Protein AF-A0A0D2JJ67-F1 (afdb_monomer)

Solvent-accessible surface area (backbone atoms only — not comparable to full-atom values): 4712 Å² total; per-residue (Å²): 139,86,75,96,61,92,75,52,48,78,44,81,44,76,32,82,93,30,39,38,70,66,60,56,47,49,54,54,53,50,42,68,38,90,84,49,52,38,41,79,47,81,46,54,77,36,84,38,48,78,65,63,48,51,57,71,72,51,61,70,62,54,71,70,34,94,73,33,62,69,61,70,73,74,114

Mean predicted aligned error: 8.65 Å

Foldseek 3Di:
DDDDPPQAAEDEAEAELEDEPVVVVVLVVLVPDVPSSHDYDYHYPYHDDPVRSVVVVDDVVCVVDPPSVVVVVVD

pLDDT: mean 84.92, std 18.01, range [36.41, 98.56]

Organism: NCBI:txid145388

Radius of gyration: 19.53 Å; Cα contacts (8 Å, |Δi|>4): 68; chains: 1; bounding box: 44×19×52 Å

Nearest PDB structures (foldseek):
  4bx8-assembly1_A  TM=9.628E-01  e=8.527E-03  Homo sapiens
  4bx8-assembly2_B  TM=9.639E-01  e=1.465E-02  Homo sapiens
  4bx9-assembly1_A  TM=9.499E-01  e=1.465E-02  Homo sapiens
  4cca-assembly1_A  TM=8.822E-01  e=1.276E-01  Homo sapiens
  2gzr-assembly1_A  TM=3.294E-01  e=6.447E+00  Escherichia coli

Sequence (75 aa):
GGGAEEGKETVLVVFLGGATFSEISALRFIERRPGSGVRFLALASKVVNGRTLLEGFVDPLVRAYPGGARAAAAI

Structure (mmCIF, N/CA/C/O backbone):
data_AF-A0A0D2JJ67-F1
#
_entry.id   AF-A0A0D2JJ67-F1
#
loop_
_atom_site.group_PDB
_atom_site.id
_atom_site.type_symbol
_atom_site.label_atom_id
_atom_site.label_alt_id
_atom_site.label_comp_id
_atom_site.label_asym_id
_atom_site.label_entity_id
_atom_site.label_seq_id
_atom_site.pdbx_PDB_ins_code
_atom_site.Cartn_x
_atom_site.Cartn_y
_atom_site.Cartn_z
_atom_site.occupancy
_atom_site.B_iso_or_equiv
_atom_site.auth_seq_id
_atom_site.auth_comp_id
_atom_site.auth_asym_id
_atom_site.auth_atom_id
_atom_site.pdbx_PDB_model_num
ATOM 1 N N . GLY A 1 1 ? -15.806 -13.295 28.581 1.00 36.41 1 GLY A N 1
ATOM 2 C CA . GLY A 1 1 ? -14.678 -12.377 28.359 1.00 36.41 1 GLY A CA 1
ATOM 3 C C . GLY A 1 1 ? -14.732 -11.885 26.933 1.00 36.41 1 GLY A C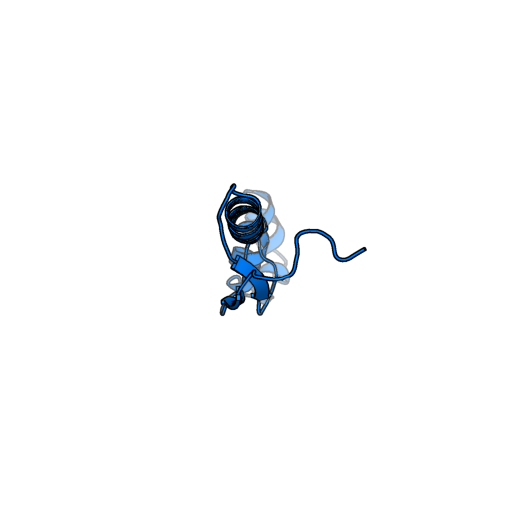 1
ATOM 4 O O . GLY A 1 1 ? -14.342 -12.635 26.054 1.00 36.41 1 GLY A O 1
ATOM 5 N N . GLY A 1 2 ? -15.277 -10.689 26.705 1.00 43.12 2 GLY A N 1
ATOM 6 C CA . GLY A 1 2 ? -15.263 -9.998 25.412 1.00 43.12 2 GLY A CA 1
ATOM 7 C C . GLY A 1 2 ? -14.366 -8.775 25.560 1.00 43.12 2 GLY A C 1
ATOM 8 O O . GLY A 1 2 ? -14.700 -7.857 26.300 1.00 43.12 2 GLY A O 1
ATOM 9 N N . GLY A 1 3 ? -13.159 -8.830 25.003 1.00 41.97 3 GLY A N 1
ATOM 10 C CA . GLY A 1 3 ? -12.145 -7.793 25.188 1.00 41.97 3 GLY A CA 1
ATOM 11 C C . GLY A 1 3 ? -12.166 -6.781 24.047 1.00 41.97 3 GLY A C 1
ATOM 12 O O . GLY A 1 3 ? -12.049 -7.188 22.901 1.00 41.97 3 GLY A O 1
ATOM 13 N N . ALA A 1 4 ? -12.277 -5.490 24.378 1.00 54.53 4 ALA A N 1
ATOM 14 C CA . ALA A 1 4 ? -11.823 -4.300 23.630 1.00 54.53 4 ALA A CA 1
ATOM 15 C C . ALA A 1 4 ? -12.205 -4.100 22.136 1.00 54.53 4 ALA A C 1
ATOM 17 O O . ALA A 1 4 ? -11.827 -3.081 21.561 1.00 54.53 4 ALA A O 1
ATOM 18 N N . GLU A 1 5 ? -12.936 -5.020 21.506 1.00 54.78 5 GLU A N 1
ATOM 19 C CA . GLU A 1 5 ? -13.209 -5.049 20.056 1.00 54.78 5 GLU A CA 1
ATOM 20 C C . GLU A 1 5 ? -14.690 -4.868 19.687 1.00 54.78 5 GLU A C 1
ATOM 22 O O . GLU A 1 5 ? -15.010 -4.664 18.518 1.00 54.78 5 GLU A O 1
ATOM 27 N N . GLU A 1 6 ? -15.609 -4.888 20.655 1.00 58.28 6 GLU A N 1
ATOM 28 C CA . GLU A 1 6 ? -16.998 -4.479 20.421 1.00 58.28 6 GLU A CA 1
ATOM 29 C C . GLU A 1 6 ? -17.050 -2.949 20.293 1.00 58.28 6 GLU A C 1
ATOM 31 O O . GLU A 1 6 ? -16.983 -2.231 21.288 1.00 58.28 6 GLU A O 1
ATOM 36 N N . GLY A 1 7 ? -17.120 -2.439 19.058 1.00 76.19 7 GLY A N 1
ATOM 37 C CA . GLY A 1 7 ? -17.388 -1.020 18.787 1.00 76.19 7 GLY A CA 1
ATOM 38 C C . GLY A 1 7 ? -16.475 -0.330 17.774 1.00 76.19 7 GLY A C 1
ATOM 39 O O . GLY A 1 7 ? -16.662 0.859 17.531 1.00 76.19 7 GLY A O 1
ATOM 40 N N . LYS A 1 8 ? -15.501 -1.026 17.171 1.00 88.12 8 LYS A N 1
ATOM 41 C CA . LYS A 1 8 ? -14.704 -0.443 16.081 1.00 88.12 8 LYS A CA 1
ATOM 42 C C . LYS A 1 8 ? -15.371 -0.656 14.725 1.00 88.12 8 LYS A C 1
ATOM 44 O O . LYS A 1 8 ? -15.615 -1.791 14.320 1.00 88.12 8 LYS A O 1
ATOM 49 N N . GLU A 1 9 ? -15.600 0.429 13.996 1.00 94.50 9 GLU A N 1
ATOM 50 C CA . GLU A 1 9 ? -16.050 0.383 12.608 1.00 94.50 9 GLU A CA 1
ATOM 51 C C . GLU A 1 9 ? -14.928 -0.154 11.713 1.00 94.50 9 GLU A C 1
ATOM 53 O O . GLU A 1 9 ? -13.774 0.273 11.795 1.00 94.50 9 GLU A O 1
ATOM 58 N N . THR A 1 10 ? -15.245 -1.124 10.858 1.00 95.88 10 THR A N 1
ATOM 59 C CA . THR A 1 10 ? -14.257 -1.673 9.926 1.00 95.88 10 THR A CA 1
ATOM 60 C C . THR A 1 10 ? -14.279 -0.889 8.622 1.00 95.88 10 THR A C 1
ATOM 62 O O . THR A 1 10 ? -15.283 -0.879 7.917 1.00 95.88 10 THR A O 1
ATOM 65 N N . VAL A 1 11 ? -13.145 -0.283 8.276 1.00 97.44 11 VAL A N 1
ATOM 66 C CA . VAL A 1 11 ? -12.958 0.491 7.046 1.00 97.44 11 VAL A CA 1
ATOM 67 C C . VAL A 1 11 ? -12.049 -0.278 6.097 1.00 97.44 11 VAL A C 1
ATOM 69 O O . VAL A 1 11 ? -10.899 -0.591 6.423 1.00 97.44 11 VAL A O 1
ATOM 72 N N . LEU A 1 12 ? -12.557 -0.563 4.899 1.00 98.12 12 LEU A N 1
ATOM 73 C CA . LEU A 1 12 ? -11.767 -1.130 3.815 1.00 98.12 12 LEU A CA 1
ATOM 74 C C . LEU A 1 12 ? -11.091 -0.008 3.019 1.00 98.12 12 LEU A C 1
ATOM 76 O O . LEU A 1 12 ? -11.762 0.818 2.407 1.00 98.12 12 LEU A O 1
ATOM 80 N N . VAL A 1 13 ? -9.761 -0.010 2.990 1.00 98.38 13 VAL A N 1
ATOM 81 C CA . VAL A 1 13 ? -8.957 0.925 2.195 1.00 98.38 13 VAL A CA 1
ATOM 82 C C . VAL A 1 13 ? -8.383 0.173 1.003 1.00 98.38 13 VAL A C 1
ATOM 84 O O . VAL A 1 13 ? -7.637 -0.788 1.186 1.00 98.38 13 VAL A O 1
ATOM 87 N N . VAL A 1 14 ? -8.714 0.608 -0.213 1.00 98.50 14 VAL A N 1
ATOM 88 C CA . VAL A 1 14 ? -8.222 -0.000 -1.457 1.00 98.50 14 VAL A CA 1
ATOM 89 C C . VAL A 1 14 ? -7.222 0.938 -2.129 1.00 98.50 14 VAL A C 1
ATOM 91 O O . VAL A 1 14 ? -7.591 1.994 -2.634 1.00 98.50 14 VAL A O 1
ATOM 94 N N . PHE A 1 15 ? -5.954 0.537 -2.159 1.00 98.44 15 PHE A N 1
ATOM 95 C CA . PHE A 1 15 ? -4.883 1.225 -2.874 1.00 98.44 15 PHE A CA 1
ATOM 96 C C . PHE A 1 15 ? -4.769 0.682 -4.302 1.00 98.44 15 PHE A C 1
ATOM 98 O O . PHE A 1 15 ? -4.326 -0.451 -4.529 1.00 98.44 15 PHE A O 1
ATOM 105 N N . LEU A 1 16 ? -5.154 1.505 -5.275 1.00 97.69 16 LEU A N 1
ATOM 106 C CA . L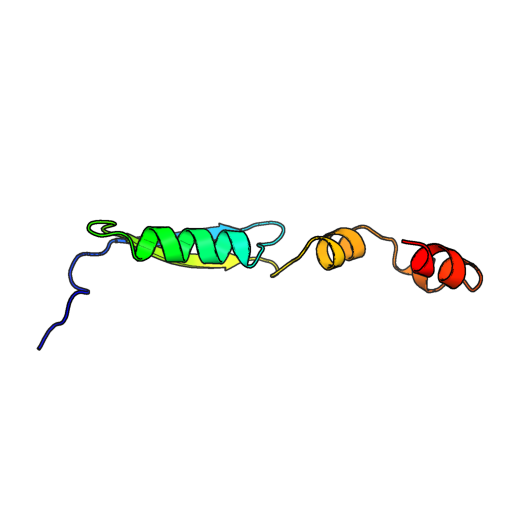EU A 1 16 ? -5.002 1.222 -6.701 1.00 97.69 16 LEU A CA 1
ATOM 107 C C . LEU A 1 16 ? -3.684 1.823 -7.201 1.00 97.69 16 LEU A C 1
ATOM 109 O O . LEU A 1 16 ? -3.441 3.010 -7.018 1.00 97.69 16 LEU A O 1
ATOM 113 N N . GLY A 1 17 ? -2.829 1.005 -7.819 1.00 95.62 17 GLY A N 1
ATOM 114 C CA . GLY A 1 17 ? -1.476 1.411 -8.239 1.00 95.62 17 GLY A 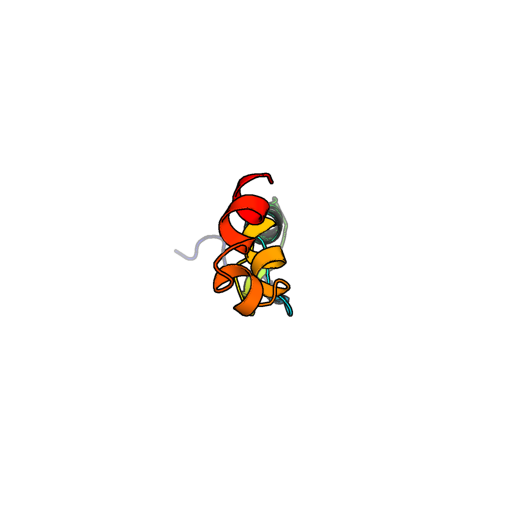CA 1
ATOM 115 C C . GLY A 1 17 ? -0.372 1.025 -7.246 1.00 95.62 17 GLY A C 1
ATOM 116 O O . GLY A 1 17 ? 0.808 1.076 -7.580 1.00 95.62 17 GLY A O 1
ATOM 117 N N . GLY A 1 18 ? -0.760 0.530 -6.071 1.00 97.62 18 GLY A N 1
ATOM 118 C CA . GLY A 1 18 ? 0.119 -0.030 -5.054 1.00 97.62 18 GLY A CA 1
ATOM 119 C C . GLY A 1 18 ? 0.153 0.791 -3.768 1.00 97.62 18 GLY A C 1
ATOM 120 O O . GLY A 1 18 ? -0.334 1.913 -3.723 1.00 97.62 18 GLY A O 1
ATOM 121 N N . ALA A 1 19 ? 0.699 0.195 -2.710 1.00 98.50 19 ALA A N 1
ATOM 122 C CA . ALA A 1 19 ? 0.881 0.838 -1.411 1.00 98.50 19 ALA A CA 1
ATOM 123 C C . ALA A 1 19 ? 2.269 0.540 -0.847 1.00 98.50 19 ALA A C 1
ATOM 125 O O . ALA A 1 19 ? 2.823 -0.544 -1.042 1.00 98.50 19 ALA A O 1
ATOM 126 N N . THR A 1 20 ? 2.811 1.488 -0.101 1.00 98.56 20 THR A N 1
ATOM 127 C CA . THR A 1 20 ? 4.055 1.365 0.650 1.00 98.56 20 THR A CA 1
ATOM 128 C C . THR A 1 20 ? 3.798 0.870 2.071 1.00 98.56 20 THR A C 1
ATOM 130 O O . THR A 1 20 ? 2.722 1.046 2.648 1.00 98.56 20 THR A O 1
ATOM 133 N N . PHE A 1 21 ? 4.828 0.294 2.697 1.00 98.50 21 PHE A N 1
ATOM 134 C CA . PHE A 1 21 ? 4.764 -0.052 4.119 1.00 98.50 21 PHE A CA 1
ATOM 135 C C . PHE A 1 21 ? 4.544 1.169 5.017 1.00 98.50 21 PHE A C 1
ATOM 137 O O . PHE A 1 21 ? 3.929 1.028 6.073 1.00 98.50 21 PHE A O 1
ATOM 144 N N . SER A 1 22 ? 5.003 2.355 4.613 1.00 98.50 22 SER A N 1
ATOM 145 C CA . SER A 1 22 ? 4.796 3.597 5.362 1.00 98.50 22 SER A CA 1
ATOM 146 C C . SER A 1 22 ? 3.318 3.982 5.417 1.00 98.50 22 SER A C 1
ATOM 148 O O . SER A 1 22 ? 2.811 4.291 6.491 1.00 98.50 22 SER A O 1
ATOM 150 N N . GLU A 1 23 ? 2.602 3.885 4.296 1.00 98.50 23 GLU A N 1
ATOM 151 C CA . GLU A 1 23 ? 1.156 4.145 4.240 1.00 98.50 23 GLU A CA 1
ATOM 152 C C . GLU A 1 23 ? 0.370 3.120 5.067 1.00 98.50 23 GLU A C 1
ATOM 154 O O . GLU A 1 23 ? -0.471 3.490 5.887 1.00 98.50 23 GLU A O 1
ATOM 159 N N . ILE A 1 24 ? 0.699 1.828 4.937 1.00 98.31 24 ILE A N 1
ATOM 160 C CA . ILE A 1 24 ? 0.077 0.763 5.743 1.00 98.31 24 ILE A CA 1
ATOM 161 C C . ILE A 1 24 ? 0.347 0.998 7.239 1.00 98.31 24 ILE A C 1
ATOM 163 O O . ILE A 1 24 ? -0.549 0.847 8.072 1.00 98.31 24 ILE A O 1
ATOM 167 N N . SER A 1 25 ? 1.566 1.407 7.597 1.00 98.19 25 SER A N 1
ATOM 168 C CA . SER A 1 25 ? 1.942 1.713 8.982 1.00 98.19 25 SER A CA 1
ATOM 169 C C . SER A 1 25 ? 1.215 2.944 9.515 1.00 98.19 25 SER A C 1
ATOM 171 O O . SER A 1 25 ? 0.842 2.957 10.685 1.00 98.19 25 SER A O 1
ATOM 173 N N . ALA A 1 26 ? 0.947 3.944 8.673 1.00 98.19 26 ALA A N 1
ATOM 174 C CA . ALA A 1 26 ? 0.145 5.103 9.048 1.00 98.19 26 ALA A CA 1
ATOM 175 C C . ALA A 1 26 ? -1.296 4.698 9.404 1.00 98.19 26 ALA A C 1
ATOM 177 O O . ALA A 1 26 ? -1.806 5.128 10.438 1.00 98.19 26 ALA A O 1
ATOM 178 N N . LEU A 1 27 ? -1.921 3.799 8.630 1.00 98.00 27 LEU A N 1
ATOM 179 C CA . LEU A 1 27 ? -3.240 3.247 8.973 1.00 98.00 27 LEU A CA 1
ATOM 180 C C . LEU A 1 27 ? -3.211 2.511 10.319 1.00 98.00 27 LEU A C 1
ATOM 182 O O . LEU A 1 27 ? -4.062 2.747 11.175 1.00 98.00 27 LEU A O 1
ATOM 186 N N . ARG A 1 28 ? -2.192 1.674 10.556 1.00 96.88 28 ARG A N 1
ATOM 187 C CA . ARG A 1 28 ? -2.021 0.976 11.844 1.00 96.88 28 ARG A CA 1
ATOM 188 C C . ARG A 1 28 ? -1.763 1.931 13.002 1.00 96.88 28 ARG A C 1
ATOM 190 O O . ARG A 1 28 ? -2.218 1.677 14.115 1.00 96.88 28 ARG A O 1
ATOM 197 N N . PHE A 1 29 ? -1.048 3.020 12.752 1.00 97.25 29 PHE A N 1
ATOM 198 C CA . PHE A 1 29 ? -0.821 4.058 13.743 1.00 97.25 29 PHE A CA 1
ATOM 199 C C . PHE A 1 29 ? -2.129 4.757 14.117 1.00 97.25 29 PHE A C 1
ATOM 201 O O . PHE A 1 29 ? -2.391 4.922 15.304 1.00 97.25 29 PHE A O 1
ATOM 208 N N . ILE A 1 30 ? -2.978 5.095 13.139 1.00 95.62 30 ILE A N 1
ATOM 209 C CA . ILE A 1 30 ? -4.302 5.690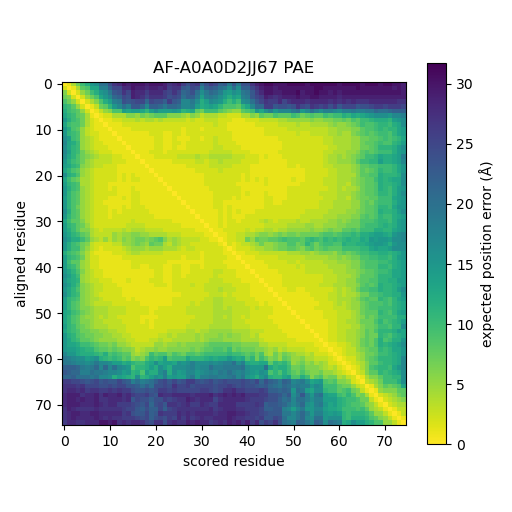 13.376 1.00 95.62 30 ILE A CA 1
ATOM 210 C C . ILE A 1 30 ? -5.211 4.714 14.133 1.00 95.62 30 ILE A C 1
ATOM 212 O O . ILE A 1 30 ? -5.788 5.094 15.148 1.00 95.62 30 ILE A O 1
ATOM 216 N N . GLU A 1 31 ? -5.289 3.452 13.705 1.00 95.50 31 GLU A N 1
ATOM 217 C CA . GLU A 1 31 ? -6.096 2.404 14.352 1.00 95.50 31 GLU A CA 1
ATOM 218 C C . GLU A 1 31 ? -5.754 2.224 15.842 1.00 95.50 31 GLU A C 1
ATOM 220 O O . GLU A 1 31 ? -6.646 1.975 16.658 1.00 95.50 31 GLU A O 1
ATOM 225 N N . ARG A 1 32 ? -4.473 2.376 16.207 1.00 94.69 32 ARG A N 1
ATOM 226 C CA . ARG A 1 32 ? -3.971 2.241 17.585 1.00 94.69 32 ARG A CA 1
ATOM 227 C C . ARG A 1 32 ? -4.164 3.486 18.452 1.00 94.69 32 ARG A C 1
ATOM 229 O O . ARG A 1 32 ? -3.907 3.405 19.653 1.00 94.69 32 ARG A O 1
ATOM 236 N N . ARG A 1 33 ? -4.584 4.628 17.894 1.00 94.56 33 ARG A N 1
ATOM 237 C CA . ARG A 1 33 ? -4.814 5.840 18.695 1.00 94.56 33 ARG A CA 1
ATOM 238 C C . ARG A 1 33 ? -5.958 5.615 19.695 1.00 94.56 33 ARG A C 1
ATOM 240 O O . ARG A 1 33 ? -6.970 5.015 19.322 1.00 94.56 33 ARG A O 1
ATOM 247 N N . PRO A 1 34 ? -5.837 6.109 20.942 1.00 91.69 34 PRO A N 1
ATOM 248 C CA . PRO A 1 34 ? -6.939 6.081 21.897 1.00 91.69 34 PRO A CA 1
ATOM 249 C C . PRO A 1 34 ? -8.187 6.729 21.290 1.00 91.69 34 PRO A C 1
ATOM 251 O O . PRO A 1 34 ? -8.117 7.844 20.778 1.00 91.69 34 PRO A O 1
ATOM 254 N N . GLY A 1 35 ? -9.311 6.012 21.311 1.00 89.38 35 GLY A N 1
ATOM 255 C CA . GLY A 1 35 ? -10.574 6.504 20.760 1.00 89.38 35 GLY A CA 1
ATOM 256 C C . GLY A 1 35 ? -10.683 6.502 19.230 1.00 89.38 35 GLY A C 1
ATOM 257 O O . GLY A 1 35 ? -11.604 7.129 18.725 1.00 89.38 35 GLY A O 1
ATOM 258 N N . SER A 1 36 ? -9.801 5.815 18.480 1.00 90.38 36 SER A N 1
ATOM 259 C CA . SER A 1 36 ? -9.871 5.811 17.003 1.00 90.38 36 SER A CA 1
ATOM 260 C C . SER A 1 36 ? -11.216 5.322 16.457 1.00 90.38 36 SER A C 1
ATOM 262 O O . SER A 1 36 ? -11.620 5.750 15.383 1.00 90.38 36 SER A O 1
ATOM 264 N N . GLY A 1 37 ? -11.896 4.424 17.180 1.00 93.88 37 GLY A N 1
ATOM 265 C CA . GLY A 1 37 ? -13.201 3.885 16.792 1.00 93.88 37 GLY A CA 1
ATOM 266 C C . GLY A 1 37 ? -13.190 3.090 15.485 1.00 93.88 37 GLY A C 1
ATOM 267 O O . GLY A 1 37 ? -14.249 2.674 15.038 1.00 93.88 37 GLY A O 1
ATOM 268 N N . VAL A 1 38 ? -12.021 2.855 14.881 1.00 95.06 38 VAL A N 1
ATOM 269 C CA . VAL A 1 38 ? -11.903 2.241 13.556 1.00 95.06 38 VAL A CA 1
ATOM 270 C C . VAL A 1 38 ? -10.860 1.135 13.527 1.00 95.06 38 VAL A C 1
ATOM 272 O O . VAL A 1 38 ? -9.862 1.163 14.251 1.00 95.06 38 VAL A O 1
ATOM 275 N N . ARG A 1 39 ? -11.086 0.170 12.640 1.00 95.31 39 ARG A N 1
ATOM 276 C CA . ARG A 1 39 ? -10.158 -0.890 12.250 1.00 95.31 39 ARG A CA 1
ATOM 277 C C . ARG A 1 39 ? -9.969 -0.830 10.740 1.00 95.31 39 ARG A C 1
ATOM 279 O O . ARG A 1 39 ? -10.947 -0.870 9.999 1.00 95.31 39 ARG A O 1
ATOM 286 N N . PHE A 1 40 ? -8.723 -0.781 10.273 1.00 97.69 40 PHE A N 1
ATOM 287 C CA . PHE A 1 40 ? -8.443 -0.744 8.837 1.00 97.69 40 PHE A CA 1
ATOM 288 C C . PHE A 1 40 ? -8.126 -2.133 8.282 1.00 97.69 40 PHE A C 1
ATOM 290 O O . PHE A 1 40 ? -7.248 -2.847 8.786 1.00 97.69 40 PHE A O 1
ATOM 297 N N . LEU A 1 41 ? -8.789 -2.474 7.177 1.00 97.81 41 LEU A N 1
ATOM 298 C CA . LEU A 1 41 ? -8.371 -3.529 6.262 1.00 97.81 41 LEU A CA 1
ATOM 299 C C . LEU A 1 41 ? -7.775 -2.865 5.017 1.00 97.81 41 LEU A C 1
ATOM 301 O O . LEU A 1 41 ? -8.491 -2.241 4.242 1.00 97.81 41 LEU A O 1
ATOM 305 N N . ALA A 1 42 ? -6.460 -2.975 4.840 1.00 98.00 42 ALA A N 1
ATOM 306 C CA . ALA A 1 42 ? -5.776 -2.429 3.675 1.00 98.00 42 ALA A CA 1
ATOM 307 C C . ALA A 1 42 ? -5.659 -3.500 2.583 1.00 98.00 42 ALA A C 1
ATOM 309 O O . ALA A 1 42 ? -5.065 -4.555 2.808 1.00 98.00 42 ALA A O 1
ATOM 310 N N . LEU A 1 43 ? -6.195 -3.206 1.403 1.00 98.56 43 LEU A N 1
ATOM 311 C CA . LEU A 1 43 ? -5.994 -3.965 0.174 1.00 98.56 43 LEU A CA 1
ATOM 312 C C . LEU A 1 43 ? -5.172 -3.111 -0.785 1.00 98.56 43 LEU A C 1
ATOM 314 O O . LEU A 1 43 ? -5.455 -1.932 -0.964 1.00 98.56 43 LEU A O 1
ATOM 318 N N . ALA A 1 44 ? -4.164 -3.698 -1.417 1.00 98.12 44 ALA A N 1
ATOM 319 C CA . ALA A 1 44 ? -3.339 -3.011 -2.401 1.00 98.12 44 ALA A CA 1
ATOM 320 C C . ALA A 1 44 ? -3.144 -3.904 -3.620 1.00 98.12 44 ALA A C 1
ATOM 322 O O . ALA A 1 44 ? -2.928 -5.107 -3.474 1.00 98.12 44 ALA A O 1
ATOM 323 N N . SER A 1 45 ? -3.160 -3.313 -4.817 1.00 98.00 45 SER A N 1
ATOM 324 C CA . SER A 1 45 ? -2.860 -4.050 -6.053 1.00 98.00 45 SER A CA 1
ATOM 325 C C . SER A 1 45 ? -1.445 -4.641 -6.049 1.00 98.00 45 SER A C 1
ATOM 327 O O . SER A 1 45 ? -1.211 -5.703 -6.620 1.00 98.00 45 SER A O 1
ATOM 329 N N . LYS A 1 46 ? -0.493 -3.958 -5.399 1.00 98.00 46 LYS A N 1
ATOM 330 C CA . LYS A 1 46 ? 0.881 -4.415 -5.166 1.00 98.00 46 LYS A CA 1
ATOM 331 C C . LYS A 1 46 ? 1.474 -3.685 -3.962 1.00 98.00 46 LYS A C 1
ATOM 333 O O . LYS A 1 46 ? 1.253 -2.489 -3.803 1.00 98.00 46 LYS A O 1
ATOM 338 N N . VAL A 1 47 ? 2.266 -4.365 -3.138 1.00 98.06 47 VAL A N 1
ATOM 339 C CA . VAL A 1 47 ? 3.112 -3.667 -2.157 1.00 98.06 47 VAL A CA 1
ATOM 340 C C . VAL A 1 47 ? 4.367 -3.173 -2.875 1.00 98.06 47 VAL A C 1
ATOM 342 O O . VAL A 1 47 ? 5.083 -3.967 -3.490 1.00 98.06 47 VAL A O 1
ATOM 345 N N . VAL A 1 48 ? 4.617 -1.866 -2.832 1.00 98.38 48 VAL A N 1
ATOM 346 C CA . VAL A 1 48 ? 5.689 -1.198 -3.584 1.00 98.38 48 VAL A CA 1
ATOM 347 C C . VAL A 1 48 ? 6.606 -0.386 -2.671 1.00 98.38 48 VAL A C 1
ATOM 349 O O . VAL A 1 48 ? 6.276 -0.047 -1.537 1.00 98.38 48 VAL A O 1
ATOM 352 N N . ASN A 1 49 ? 7.793 -0.077 -3.177 1.00 97.75 49 ASN A N 1
ATOM 353 C CA . ASN A 1 49 ? 8.684 0.953 -2.654 1.00 97.75 49 ASN A CA 1
ATOM 354 C C . ASN A 1 49 ? 9.199 1.789 -3.836 1.00 97.75 49 ASN A C 1
ATOM 356 O O . ASN A 1 49 ? 8.913 1.454 -4.982 1.00 97.75 49 ASN A O 1
ATOM 360 N N . GLY A 1 50 ? 9.967 2.851 -3.578 1.00 96.06 50 GLY A N 1
ATOM 361 C CA . GLY A 1 50 ? 10.438 3.744 -4.645 1.00 96.06 50 GLY A CA 1
ATOM 362 C C . GLY A 1 50 ? 11.139 3.010 -5.794 1.00 96.06 50 GLY A C 1
ATOM 363 O O . GLY A 1 50 ? 10.837 3.253 -6.956 1.00 96.06 50 GLY A O 1
ATOM 364 N N . ARG A 1 51 ? 11.993 2.031 -5.482 1.00 95.12 51 ARG A N 1
ATOM 365 C CA . ARG A 1 51 ? 12.688 1.225 -6.494 1.00 95.12 51 ARG A CA 1
ATOM 366 C C . ARG A 1 51 ? 11.730 0.324 -7.270 1.00 95.12 51 ARG A C 1
ATOM 368 O O . ARG A 1 51 ? 11.707 0.398 -8.490 1.00 95.12 51 ARG A O 1
ATOM 375 N N . THR A 1 52 ? 10.921 -0.496 -6.595 1.00 95.38 52 THR A N 1
ATOM 376 C CA . THR A 1 52 ? 10.031 -1.448 -7.292 1.00 95.38 52 THR A CA 1
ATOM 377 C C . THR A 1 52 ? 8.883 -0.765 -8.033 1.00 95.38 52 THR A C 1
ATOM 379 O O . THR A 1 52 ? 8.321 -1.345 -8.962 1.00 95.38 52 THR A O 1
ATOM 382 N N . LEU A 1 53 ? 8.536 0.461 -7.634 1.00 95.81 53 LEU A N 1
ATOM 383 C CA . LEU A 1 53 ? 7.633 1.335 -8.368 1.00 95.81 53 LEU A CA 1
ATOM 384 C C . LEU A 1 53 ? 8.284 1.805 -9.673 1.00 95.81 53 LEU A C 1
ATOM 386 O O . LEU A 1 53 ? 7.702 1.608 -10.734 1.00 95.81 53 LEU A O 1
ATOM 390 N N . LEU A 1 54 ? 9.498 2.365 -9.607 1.00 93.75 54 LEU A N 1
ATOM 391 C CA . LEU A 1 54 ? 10.235 2.825 -10.790 1.00 93.75 54 LEU A CA 1
ATOM 392 C C . LEU A 1 54 ? 10.552 1.681 -11.758 1.00 93.75 54 LEU A C 1
ATOM 394 O O . LEU A 1 54 ? 10.362 1.837 -12.958 1.00 93.75 54 LEU A O 1
ATOM 398 N N . GLU A 1 55 ? 10.941 0.509 -11.253 1.00 91.06 55 GLU A N 1
ATOM 399 C CA . GLU A 1 55 ? 11.125 -0.702 -12.065 1.00 91.06 55 GLU A CA 1
ATOM 400 C C . GLU A 1 55 ? 9.862 -1.081 -12.852 1.00 91.06 55 GLU A C 1
ATOM 402 O O . GLU A 1 55 ? 9.971 -1.620 -13.947 1.00 91.06 55 GLU A O 1
ATOM 407 N N . GLY A 1 56 ? 8.667 -0.782 -12.329 1.00 91.25 56 GLY A N 1
ATOM 408 C CA . GLY A 1 56 ? 7.403 -1.001 -13.036 1.00 91.25 56 GLY A CA 1
ATOM 409 C C . GLY A 1 56 ? 7.175 -0.063 -14.227 1.00 91.25 56 GLY A C 1
ATOM 410 O O . GLY A 1 56 ? 6.342 -0.371 -15.074 1.00 91.25 56 GLY A O 1
ATOM 411 N N . PHE A 1 57 ? 7.907 1.052 -14.301 1.00 91.88 57 PHE A N 1
ATOM 412 C CA . PHE A 1 57 ? 7.858 2.011 -15.409 1.00 91.88 57 PHE A CA 1
ATOM 413 C C . PHE A 1 57 ? 9.015 1.851 -16.401 1.00 91.88 57 PHE A C 1
ATOM 415 O O . PHE A 1 57 ? 8.955 2.404 -17.498 1.00 91.88 57 PHE A O 1
ATOM 422 N N . VAL A 1 58 ? 10.073 1.122 -16.034 1.00 89.50 58 VAL A N 1
ATOM 423 C CA . VAL A 1 58 ? 11.213 0.875 -16.922 1.00 89.50 58 VAL A CA 1
ATOM 424 C C . VAL A 1 58 ? 10.870 -0.251 -17.892 1.00 89.50 58 VAL A C 1
ATOM 426 O O . VAL A 1 58 ? 10.449 -1.332 -17.482 1.00 89.50 58 VAL A O 1
ATOM 429 N N . ASP A 1 59 ? 11.101 -0.013 -19.184 1.00 88.25 59 ASP A N 1
ATOM 430 C CA . ASP A 1 59 ? 10.936 -1.036 -20.215 1.00 88.25 59 ASP A CA 1
ATOM 431 C C . ASP A 1 59 ? 11.866 -2.238 -19.927 1.00 88.25 59 ASP A C 1
ATOM 433 O O . ASP A 1 59 ? 13.088 -2.060 -19.818 1.00 88.25 59 ASP A O 1
ATOM 437 N N . PRO A 1 60 ? 11.336 -3.473 -19.830 1.00 81.50 60 PRO A N 1
ATOM 438 C CA . PRO A 1 60 ? 12.140 -4.675 -19.617 1.00 81.50 60 PRO A CA 1
ATOM 439 C C . PRO A 1 60 ? 13.286 -4.855 -20.627 1.00 81.50 60 PRO A C 1
ATOM 441 O O . PRO A 1 60 ? 14.322 -5.433 -20.286 1.00 81.50 60 PRO A O 1
ATOM 444 N N . LEU A 1 61 ? 13.142 -4.342 -21.851 1.00 82.44 61 LEU A N 1
ATOM 445 C CA . LEU A 1 61 ? 14.159 -4.408 -22.900 1.00 82.44 61 LEU A CA 1
ATOM 446 C C . LEU A 1 61 ? 15.405 -3.580 -22.568 1.00 82.44 61 LEU A C 1
ATOM 448 O O . LEU A 1 61 ? 16.504 -3.955 -22.976 1.00 82.44 61 LEU A O 1
ATOM 452 N N . VAL A 1 62 ? 15.277 -2.520 -21.760 1.00 78.69 62 VAL A N 1
ATOM 453 C CA . VAL A 1 62 ? 16.429 -1.744 -21.260 1.00 78.69 62 VAL A CA 1
ATOM 454 C C . VAL A 1 62 ? 17.348 -2.629 -20.419 1.00 78.69 62 VAL A C 1
ATOM 456 O O . VAL A 1 62 ? 18.571 -2.519 -20.508 1.00 78.69 62 VAL A O 1
ATOM 459 N N . ARG A 1 63 ? 16.779 -3.564 -19.648 1.00 66.88 63 ARG A N 1
ATOM 460 C CA . ARG A 1 63 ? 17.549 -4.530 -18.854 1.00 66.88 63 ARG A CA 1
ATOM 461 C C . ARG A 1 63 ? 18.183 -5.624 -19.716 1.00 66.88 63 ARG A C 1
ATOM 463 O O . ARG A 1 63 ? 19.249 -6.123 -19.368 1.00 66.88 63 ARG A O 1
ATOM 470 N N . ALA A 1 64 ? 17.533 -5.999 -20.817 1.00 72.31 64 ALA A N 1
ATOM 471 C CA . ALA A 1 64 ? 18.018 -7.020 -21.745 1.00 72.31 64 ALA A CA 1
ATOM 472 C C . ALA A 1 64 ? 19.093 -6.499 -22.717 1.00 72.31 64 ALA A C 1
ATOM 474 O O . ALA A 1 64 ? 19.784 -7.299 -23.349 1.00 72.31 64 ALA A O 1
ATOM 475 N N . TYR A 1 65 ? 19.252 -5.178 -22.848 1.00 74.62 65 TYR A N 1
ATOM 476 C CA . TYR A 1 65 ? 20.215 -4.605 -23.780 1.00 74.62 65 TYR A CA 1
ATOM 477 C C . TYR A 1 65 ? 21.660 -4.811 -23.283 1.00 74.62 65 TYR A C 1
ATOM 479 O O . TYR A 1 65 ? 21.989 -4.364 -22.179 1.00 74.62 65 TYR A O 1
ATOM 487 N N . PRO A 1 66 ? 22.569 -5.398 -24.091 1.00 65.88 66 PRO A N 1
ATOM 488 C CA . PRO A 1 66 ? 23.942 -5.719 -23.674 1.00 65.88 66 PRO A CA 1
ATOM 489 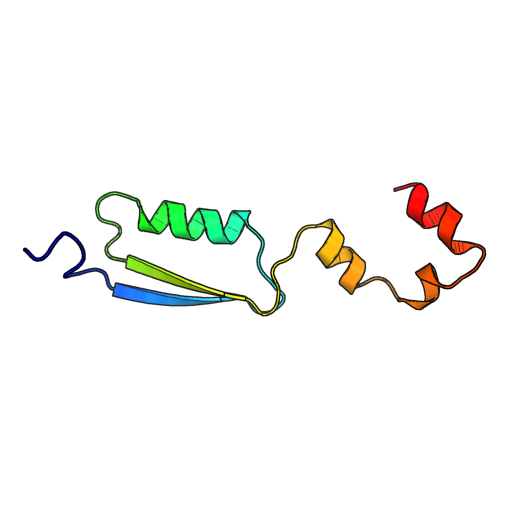C C . PRO A 1 66 ? 24.778 -4.509 -23.214 1.00 65.88 66 PRO A C 1
ATOM 491 O O . PRO A 1 66 ? 25.776 -4.676 -22.518 1.00 65.88 66 PRO A O 1
ATOM 494 N N . GLY A 1 67 ? 24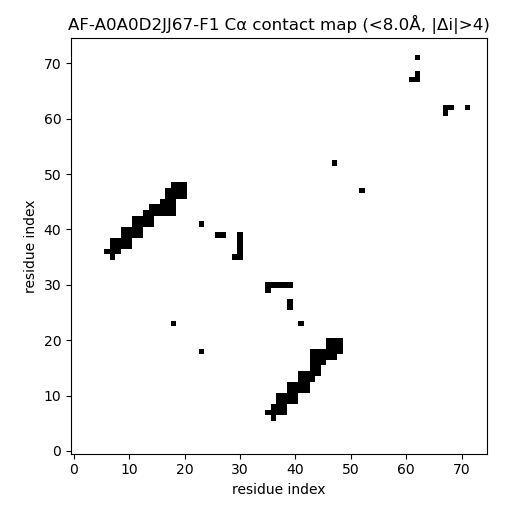.373 -3.286 -23.584 1.00 63.56 67 GLY A N 1
ATOM 495 C CA . GLY A 1 67 ? 24.977 -2.026 -23.125 1.00 63.56 67 GLY A CA 1
ATOM 496 C C . GLY A 1 67 ? 24.261 -1.340 -21.948 1.00 63.56 67 GLY A C 1
ATOM 497 O O . GLY A 1 67 ? 24.838 -0.449 -21.330 1.00 63.56 67 GLY A O 1
ATOM 498 N N . GLY A 1 68 ? 23.031 -1.746 -21.609 1.00 56.88 68 GLY A N 1
ATOM 499 C CA . GLY A 1 68 ? 22.189 -1.100 -20.589 1.00 56.88 68 GLY A CA 1
ATOM 500 C C . GLY A 1 68 ? 22.594 -1.420 -19.147 1.00 56.88 68 GLY A C 1
ATOM 501 O O . GLY A 1 68 ? 22.411 -0.598 -18.249 1.00 56.88 68 GLY A O 1
ATOM 502 N N . ALA A 1 69 ? 23.245 -2.567 -18.926 1.00 57.34 69 ALA A N 1
ATOM 503 C CA . ALA A 1 69 ? 23.715 -2.991 -17.604 1.00 57.34 69 ALA A CA 1
ATOM 504 C C . ALA A 1 69 ? 24.709 -2.002 -16.956 1.00 57.34 69 ALA A C 1
ATOM 506 O O . ALA A 1 69 ? 24.777 -1.920 -15.733 1.00 57.34 69 ALA A O 1
ATOM 507 N N . ARG A 1 70 ? 25.449 -1.215 -17.755 1.00 54.97 70 ARG A N 1
ATOM 508 C CA . ARG A 1 70 ? 26.365 -0.176 -17.247 1.00 54.97 70 ARG A CA 1
ATOM 509 C C . ARG A 1 70 ? 25.660 1.117 -16.824 1.00 54.97 70 ARG A C 1
ATOM 511 O O . ARG A 1 70 ? 26.194 1.822 -15.978 1.00 54.97 70 ARG A O 1
ATOM 518 N N . ALA A 1 71 ? 24.485 1.422 -17.377 1.00 55.88 71 ALA A N 1
ATOM 519 C CA . ALA A 1 71 ? 23.716 2.617 -17.022 1.00 55.8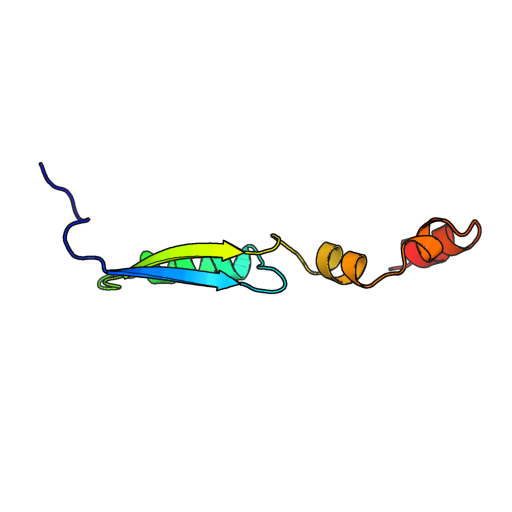8 71 ALA A CA 1
ATOM 520 C C . ALA A 1 71 ? 22.850 2.396 -15.769 1.00 55.88 71 ALA A C 1
ATOM 522 O O . ALA A 1 71 ? 22.768 3.274 -14.918 1.00 55.88 71 ALA A O 1
ATOM 523 N N . ALA A 1 72 ? 22.260 1.207 -15.612 1.00 52.91 7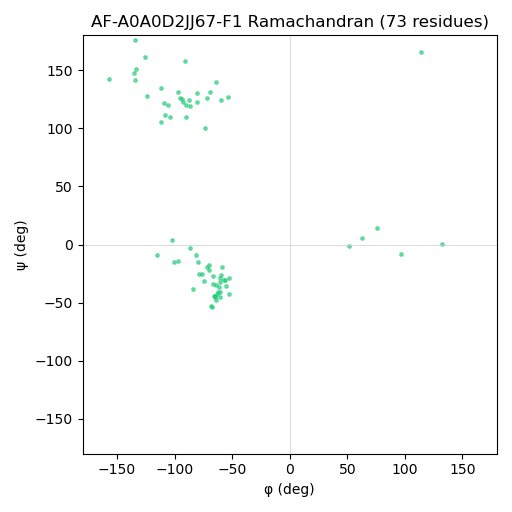2 ALA A N 1
ATOM 524 C CA . ALA A 1 72 ? 21.427 0.878 -14.451 1.00 52.91 72 ALA A CA 1
ATOM 525 C C . ALA A 1 72 ? 22.222 0.676 -13.143 1.00 52.91 72 ALA A C 1
ATOM 527 O O . ALA A 1 72 ? 21.642 0.751 -12.069 1.00 52.91 72 ALA A O 1
ATOM 528 N N . ALA A 1 73 ? 23.532 0.421 -13.223 1.00 53.56 73 ALA A N 1
ATOM 529 C CA . ALA A 1 73 ? 24.422 0.289 -12.064 1.00 53.56 73 ALA A CA 1
ATOM 530 C C . ALA A 1 73 ? 25.007 1.631 -11.570 1.00 53.56 73 ALA A C 1
ATOM 532 O O . ALA A 1 73 ? 25.769 1.640 -10.606 1.00 53.56 73 ALA A O 1
ATOM 533 N N . ALA A 1 74 ? 24.704 2.741 -12.255 1.00 52.12 74 ALA A N 1
ATOM 534 C CA . ALA A 1 74 ? 25.215 4.082 -11.955 1.00 52.12 74 ALA A CA 1
ATOM 535 C C . ALA A 1 74 ? 24.197 4.985 -11.222 1.00 52.12 74 ALA A C 1
ATOM 537 O O . ALA A 1 74 ? 24.488 6.158 -10.985 1.00 52.12 74 ALA A O 1
ATOM 538 N N . ILE A 1 75 ? 23.026 4.441 -10.879 1.00 49.72 75 ILE A N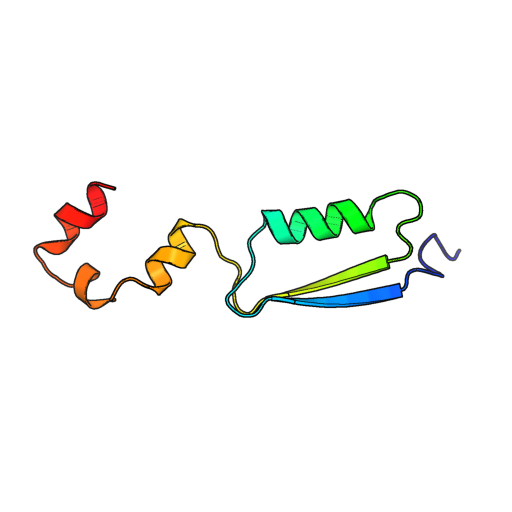 1
ATOM 539 C CA . ILE A 1 75 ? 21.990 5.046 -10.025 1.00 49.72 75 ILE A CA 1
ATOM 540 C C . ILE A 1 75 ? 21.866 4.259 -8.721 1.00 49.72 75 ILE A C 1
ATOM 542 O O . ILE A 1 75 ? 21.500 4.887 -7.706 1.00 49.72 75 ILE A O 1
#

InterPro domains:
  IPR001619 Sec1-like protein [PF00995] (6-55)
  IPR027482 Sec1-like, domain 2 [G3DSA:3.40.50.1910] (1-70)
  IPR036045 Sec1-like superfamily [SSF56815] (6-58)

Secondary structure (DSSP, 8-state):
---S-TTPEEEEEEESS-B-HHHHHHHHHHHTSTT--EEEEEEES-B--HHHHHHTTS-HHHHHSTTTHHHHT--